Protein AF-A0AAW1GXG9-F1 (afdb_monomer)

Sequence (86 aa):
MPSSLTQLFISNDDTSKNFRQYVMLYNSTFAFRSLGVKKDNELAHRKRGIYTFRVQGQMYHFINDILPTQERPNIQQIYFYDTELE

Structure (mmCIF, N/CA/C/O backbone):
data_AF-A0AAW1GXG9-F1
#
_entry.id   AF-A0AAW1GXG9-F1
#
loop_
_atom_site.group_PDB
_atom_site.id
_atom_site.type_symbol
_atom_site.label_atom_id
_atom_site.label_alt_id
_atom_site.label_comp_id
_atom_site.label_asym_id
_atom_site.label_entity_id
_atom_site.label_seq_id
_atom_site.pdbx_PDB_ins_code
_atom_site.Cartn_x
_atom_site.Cartn_y
_atom_site.Cartn_z
_atom_site.occupancy
_atom_site.B_iso_or_equiv
_atom_site.auth_seq_id
_atom_site.auth_comp_id
_atom_site.auth_asym_id
_atom_site.auth_atom_id
_atom_site.pdbx_PDB_model_num
ATOM 1 N N . MET A 1 1 ? -3.540 0.572 -19.466 1.00 65.75 1 MET A N 1
ATOM 2 C CA . MET A 1 1 ? -2.665 0.975 -18.341 1.00 65.75 1 MET A CA 1
ATOM 3 C C . MET A 1 1 ? -1.906 2.230 -18.741 1.00 65.75 1 MET A C 1
ATOM 5 O O . MET A 1 1 ? -1.516 2.296 -19.901 1.00 65.75 1 MET A O 1
ATOM 9 N N . PRO A 1 2 ? -1.719 3.211 -17.841 1.00 91.81 2 PRO A N 1
ATOM 10 C CA . PRO A 1 2 ? -0.919 4.403 -18.125 1.00 91.81 2 PRO A CA 1
ATOM 11 C C . PRO A 1 2 ? 0.528 4.045 -18.495 1.00 91.81 2 PRO A C 1
ATOM 13 O O . PRO A 1 2 ? 1.128 3.177 -17.860 1.00 91.81 2 PRO A O 1
ATOM 16 N N . SER A 1 3 ? 1.104 4.732 -19.484 1.00 89.56 3 SER A N 1
ATOM 17 C CA . SER A 1 3 ? 2.439 4.431 -20.030 1.00 89.56 3 SER A CA 1
ATOM 18 C C . SER A 1 3 ? 3.556 4.511 -18.985 1.00 89.56 3 SER A C 1
ATOM 20 O O . SER A 1 3 ? 4.486 3.706 -19.006 1.00 89.56 3 SER A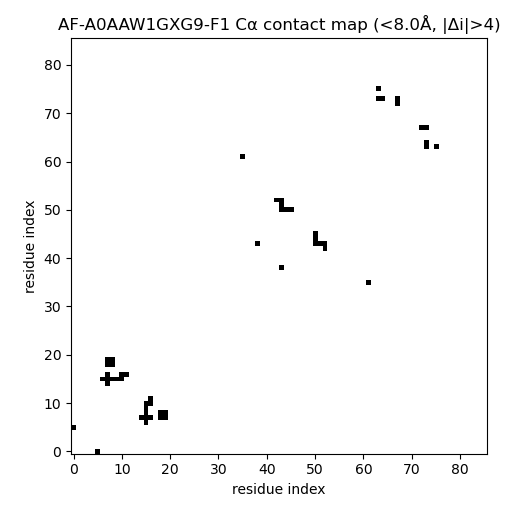 O 1
ATOM 22 N N . SER A 1 4 ? 3.436 5.438 -18.034 1.00 90.75 4 SER A N 1
ATOM 23 C CA . SER A 1 4 ? 4.357 5.590 -16.902 1.00 90.75 4 SER A CA 1
ATOM 24 C C . SER A 1 4 ? 4.377 4.356 -15.997 1.00 90.75 4 SER A C 1
ATOM 26 O O . SER A 1 4 ? 5.442 3.894 -15.597 1.00 90.75 4 SER A O 1
ATOM 28 N N . LEU A 1 5 ? 3.212 3.765 -15.722 1.00 89.62 5 LEU A N 1
ATOM 29 C CA . LEU A 1 5 ? 3.109 2.547 -14.921 1.00 89.62 5 LEU A CA 1
ATOM 30 C C . LEU A 1 5 ? 3.722 1.355 -15.663 1.00 89.62 5 LEU A C 1
ATOM 32 O O . LEU A 1 5 ? 4.450 0.561 -15.074 1.00 89.62 5 LEU A O 1
ATOM 36 N N . THR A 1 6 ? 3.476 1.252 -16.969 1.00 92.69 6 THR A N 1
ATOM 37 C CA . THR A 1 6 ? 4.078 0.214 -17.815 1.00 92.69 6 THR A CA 1
ATOM 38 C C . THR A 1 6 ? 5.605 0.302 -17.818 1.00 92.69 6 THR A C 1
ATOM 40 O O . THR A 1 6 ? 6.268 -0.728 -17.701 1.00 92.69 6 THR A O 1
ATOM 43 N N . GLN A 1 7 ? 6.174 1.510 -17.875 1.00 94.94 7 GLN A N 1
ATOM 44 C CA . GLN A 1 7 ? 7.622 1.706 -17.767 1.00 94.94 7 GLN A CA 1
ATOM 45 C C . GLN A 1 7 ? 8.171 1.184 -16.436 1.00 94.94 7 GLN A C 1
ATOM 47 O O . GLN A 1 7 ? 9.137 0.429 -16.446 1.00 94.94 7 GLN A O 1
ATOM 52 N N . LEU A 1 8 ? 7.514 1.468 -15.310 1.00 93.81 8 LEU A N 1
ATOM 53 C CA . LEU A 1 8 ? 7.946 0.967 -13.999 1.00 93.81 8 LEU A CA 1
ATOM 54 C C . LEU A 1 8 ? 7.974 -0.575 -13.913 1.00 93.81 8 LEU A C 1
ATOM 56 O O . LEU A 1 8 ? 8.802 -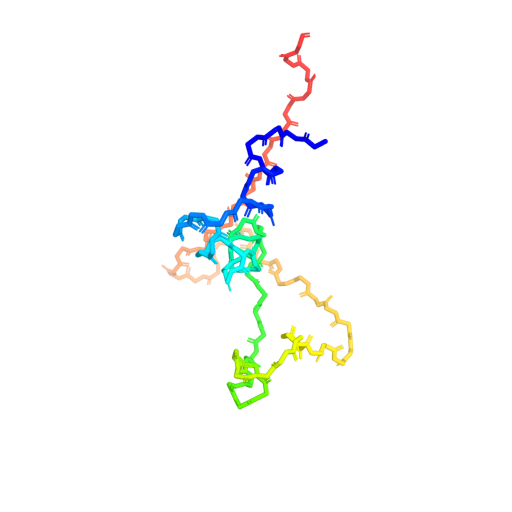1.159 -13.206 1.00 93.81 8 LEU A O 1
ATOM 60 N N . PHE A 1 9 ? 7.101 -1.263 -14.654 1.00 92.56 9 PHE A N 1
ATOM 61 C CA . PHE A 1 9 ? 7.072 -2.729 -14.693 1.00 92.56 9 PHE A CA 1
ATOM 62 C C . PHE A 1 9 ? 8.087 -3.356 -15.655 1.00 92.56 9 PHE A C 1
ATOM 64 O O . PHE A 1 9 ? 8.502 -4.487 -15.411 1.00 92.56 9 PHE A O 1
ATOM 71 N N . ILE A 1 10 ? 8.490 -2.663 -16.723 1.00 94.50 10 ILE A N 1
ATOM 72 C CA . ILE A 1 10 ? 9.262 -3.268 -17.824 1.00 94.50 10 ILE A CA 1
ATOM 73 C C . ILE A 1 10 ? 10.700 -2.740 -17.890 1.00 94.50 10 ILE A C 1
ATOM 75 O O . ILE A 1 10 ? 11.616 -3.493 -18.219 1.00 94.50 10 ILE A O 1
ATOM 79 N N . SER A 1 11 ? 10.929 -1.471 -17.556 1.00 95.62 11 SER A N 1
ATOM 80 C CA . SER A 1 11 ? 12.242 -0.834 -17.669 1.00 95.62 11 SER A CA 1
ATOM 81 C C . SER A 1 11 ? 13.260 -1.399 -16.668 1.00 95.62 11 SER A C 1
ATOM 83 O O . SER A 1 11 ? 12.913 -2.038 -15.666 1.00 95.62 11 SER A O 1
ATOM 85 N N . ASN A 1 12 ? 14.546 -1.185 -16.954 1.00 94.56 12 ASN A N 1
ATOM 86 C CA . ASN A 1 12 ? 15.669 -1.785 -16.220 1.00 94.56 12 ASN A CA 1
ATOM 87 C C . ASN A 1 12 ? 16.541 -0.774 -15.457 1.00 94.56 12 ASN A C 1
ATOM 89 O O . ASN A 1 12 ? 17.621 -1.118 -14.973 1.00 94.56 12 ASN A O 1
ATOM 93 N N . ASP A 1 13 ? 16.062 0.457 -15.343 1.00 95.94 13 ASP A N 1
ATOM 94 C CA . ASP A 1 13 ? 16.620 1.499 -14.492 1.00 95.94 13 ASP A CA 1
ATOM 95 C C . ASP A 1 13 ? 16.389 1.198 -13.001 1.00 95.94 13 ASP A C 1
ATOM 97 O O . ASP A 1 13 ? 15.575 0.347 -12.619 1.00 95.94 13 ASP A O 1
ATOM 101 N N . ASP A 1 14 ? 17.131 1.896 -12.143 1.00 96.75 14 ASP A N 1
ATOM 102 C CA . ASP A 1 14 ? 17.093 1.667 -10.698 1.00 96.75 14 ASP A CA 1
ATOM 103 C C . ASP A 1 14 ? 15.730 1.999 -10.085 1.00 96.75 14 ASP A C 1
ATOM 105 O O . ASP A 1 14 ? 15.292 1.308 -9.161 1.00 96.75 14 ASP A O 1
ATOM 109 N N . THR A 1 15 ? 15.010 2.982 -10.633 1.00 94.50 15 THR A N 1
ATOM 110 C CA . THR A 1 15 ? 13.655 3.323 -10.188 1.00 94.50 15 THR A CA 1
ATOM 111 C C . THR A 1 15 ? 12.688 2.183 -10.480 1.00 94.50 15 THR A C 1
ATOM 113 O O . THR A 1 15 ? 11.957 1.764 -9.586 1.00 94.50 15 THR A O 1
ATOM 116 N N . SER A 1 16 ? 12.721 1.610 -11.681 1.00 94.19 16 SER A N 1
ATOM 117 C CA . SER A 1 16 ? 11.860 0.478 -12.046 1.00 94.19 16 SER A CA 1
ATOM 118 C C . SER A 1 16 ? 12.188 -0.800 -11.263 1.00 94.19 16 SER A C 1
ATOM 120 O O . SER A 1 16 ? 11.285 -1.535 -10.854 1.00 94.19 16 SER A O 1
ATOM 122 N N . LYS A 1 17 ? 13.471 -1.059 -10.971 1.00 94.19 17 LYS A N 1
ATOM 123 C CA . LYS A 1 17 ? 13.882 -2.166 -10.084 1.00 94.19 17 LYS A CA 1
ATOM 124 C C . LYS A 1 17 ? 13.359 -1.969 -8.663 1.00 94.19 17 LYS A C 1
ATOM 126 O O . LYS A 1 17 ? 12.785 -2.896 -8.093 1.00 94.19 17 LYS A O 1
ATOM 131 N N . ASN A 1 18 ? 13.519 -0.764 -8.117 1.00 93.19 18 ASN A N 1
ATOM 132 C CA . ASN A 1 18 ? 13.007 -0.407 -6.799 1.00 93.19 18 ASN A CA 1
ATOM 133 C C . ASN A 1 18 ? 11.476 -0.528 -6.753 1.00 93.19 18 ASN A C 1
ATOM 135 O O . ASN A 1 18 ? 10.930 -1.174 -5.859 1.00 93.19 18 ASN A O 1
ATOM 139 N N . PHE A 1 19 ? 10.785 -0.016 -7.774 1.00 91.50 19 PHE A N 1
ATOM 140 C CA . PHE A 1 19 ? 9.341 -0.143 -7.899 1.00 91.50 19 PHE A CA 1
ATOM 141 C C . PHE A 1 19 ? 8.908 -1.607 -7.880 1.00 91.50 19 PHE A C 1
ATOM 143 O O . PHE A 1 19 ? 8.097 -1.971 -7.041 1.00 91.50 19 PHE A O 1
ATOM 150 N N . ARG A 1 20 ? 9.477 -2.487 -8.713 1.00 90.44 20 ARG A N 1
ATOM 151 C CA . ARG A 1 20 ? 9.116 -3.918 -8.698 1.00 90.44 20 ARG A CA 1
ATOM 152 C C . ARG A 1 20 ? 9.425 -4.600 -7.367 1.00 90.44 20 ARG A C 1
ATOM 154 O O . ARG A 1 20 ? 8.657 -5.454 -6.930 1.00 90.44 20 ARG A O 1
ATOM 161 N N . GLN A 1 21 ? 10.508 -4.206 -6.700 1.00 88.25 21 GLN A N 1
ATOM 162 C CA . GLN A 1 21 ? 10.864 -4.717 -5.377 1.00 88.25 21 GLN A CA 1
ATOM 163 C C . GLN A 1 21 ? 9.841 -4.317 -4.299 1.00 88.25 21 GLN A C 1
ATOM 165 O O . GLN A 1 21 ? 9.584 -5.091 -3.373 1.00 88.25 21 GLN A O 1
ATOM 170 N N . TYR A 1 22 ? 9.238 -3.131 -4.419 1.00 85.88 22 TYR A N 1
ATOM 171 C CA . TYR A 1 22 ? 8.360 -2.547 -3.402 1.00 85.88 22 TYR A CA 1
ATOM 172 C C . TYR A 1 22 ? 6.920 -2.287 -3.869 1.00 85.88 22 TYR A C 1
ATOM 174 O O . TYR A 1 22 ? 6.146 -1.715 -3.110 1.00 85.88 22 TYR A O 1
ATOM 182 N N . VAL A 1 23 ? 6.498 -2.752 -5.048 1.00 86.56 23 VAL A N 1
ATOM 183 C CA . VAL A 1 23 ? 5.166 -2.475 -5.628 1.00 86.56 23 VAL A CA 1
ATOM 184 C C . VAL A 1 23 ? 4.031 -2.879 -4.690 1.00 86.56 23 VAL A C 1
ATOM 186 O O . VAL A 1 23 ? 3.053 -2.156 -4.529 1.00 86.56 23 VAL A O 1
ATOM 189 N N . MET A 1 24 ? 4.202 -3.993 -3.975 1.00 75.19 24 MET A N 1
ATOM 190 C CA . MET A 1 24 ? 3.257 -4.429 -2.947 1.00 75.19 24 MET A CA 1
ATOM 191 C C . MET A 1 24 ? 3.198 -3.467 -1.755 1.00 75.19 24 MET A C 1
ATOM 193 O O . MET A 1 24 ? 2.119 -3.260 -1.210 1.00 75.19 24 MET A O 1
ATOM 197 N N . LEU A 1 25 ? 4.331 -2.875 -1.353 1.00 78.69 25 LEU A N 1
ATOM 198 C CA . LEU A 1 25 ? 4.365 -1.856 -0.301 1.00 78.69 25 LEU A CA 1
ATOM 199 C C . LEU A 1 25 ? 3.585 -0.626 -0.736 1.00 78.69 25 LEU A C 1
ATOM 201 O O . LEU A 1 25 ? 2.670 -0.232 -0.026 1.00 78.69 25 LEU A O 1
ATOM 205 N N . TYR A 1 26 ? 3.909 -0.079 -1.910 1.00 82.06 26 TYR A N 1
ATOM 206 C CA . TYR A 1 26 ? 3.223 1.086 -2.458 1.00 82.06 26 TYR A CA 1
ATOM 207 C C . TYR A 1 26 ? 1.711 0.846 -2.515 1.00 82.06 26 TYR A C 1
ATOM 209 O O . TYR A 1 26 ? 0.955 1.604 -1.917 1.00 82.06 26 TYR A O 1
ATOM 217 N N . ASN A 1 27 ? 1.272 -0.275 -3.096 1.00 77.75 27 ASN A N 1
ATOM 218 C CA . ASN A 1 27 ? -0.149 -0.628 -3.161 1.00 77.75 27 ASN A CA 1
ATOM 219 C C . ASN A 1 27 ? -0.790 -0.785 -1.772 1.00 77.75 27 ASN A C 1
ATOM 221 O O . ASN A 1 27 ? -1.941 -0.404 -1.584 1.00 77.75 27 ASN A O 1
ATOM 225 N N . SER A 1 28 ? -0.058 -1.320 -0.789 1.00 69.00 28 SER A N 1
ATOM 226 C CA . SER A 1 28 ? -0.556 -1.453 0.585 1.00 69.00 28 SER A CA 1
ATOM 227 C C . SER A 1 28 ? -0.639 -0.122 1.338 1.00 69.00 28 SER A C 1
ATOM 229 O O . SER A 1 28 ? -1.528 0.038 2.164 1.00 69.00 28 SER A O 1
ATOM 231 N N . THR A 1 29 ? 0.236 0.845 1.042 1.00 69.19 29 THR A N 1
ATOM 232 C CA . THR A 1 29 ? 0.200 2.188 1.643 1.00 69.19 29 THR A CA 1
ATOM 233 C C . THR A 1 29 ? -1.017 2.983 1.170 1.00 69.19 29 THR A C 1
ATOM 235 O O . THR A 1 29 ? -1.557 3.774 1.936 1.00 69.19 29 THR A O 1
ATOM 238 N N . PHE A 1 30 ? -1.479 2.739 -0.060 1.00 63.91 30 PHE A N 1
ATOM 239 C CA . PHE A 1 30 ? -2.698 3.341 -0.611 1.00 63.91 30 PHE A CA 1
ATOM 240 C C . PHE A 1 30 ? -3.976 2.546 -0.312 1.00 63.91 30 PHE A C 1
ATOM 242 O O . PHE A 1 30 ? -5.074 3.013 -0.606 1.00 63.91 30 PHE A O 1
ATOM 249 N N . ALA A 1 31 ? -3.873 1.357 0.287 1.00 61.41 31 ALA A N 1
ATOM 250 C CA . ALA A 1 31 ? -5.046 0.679 0.811 1.00 61.41 31 ALA A CA 1
ATOM 251 C C . ALA A 1 31 ? -5.502 1.438 2.066 1.00 61.41 31 ALA A C 1
ATOM 253 O O . ALA A 1 31 ? -4.836 1.384 3.097 1.00 61.41 31 ALA A O 1
ATOM 254 N N . PHE A 1 32 ? -6.640 2.135 1.982 1.00 55.25 32 PHE A N 1
ATOM 255 C CA . PHE A 1 32 ? -7.281 2.941 3.042 1.00 55.25 32 PHE A CA 1
ATOM 256 C C . PHE A 1 32 ? -7.727 2.146 4.285 1.00 55.25 32 PHE A C 1
ATOM 258 O O . PHE A 1 32 ? -8.712 2.466 4.945 1.00 55.25 32 PHE A O 1
ATOM 265 N N . ARG A 1 33 ? -7.066 1.036 4.589 1.00 53.84 33 ARG A N 1
ATOM 266 C CA . ARG A 1 33 ? -7.525 0.057 5.555 1.00 53.84 33 ARG A CA 1
ATOM 267 C C . ARG A 1 33 ? -6.318 -0.443 6.329 1.00 53.84 33 ARG A C 1
ATOM 269 O O . ARG A 1 33 ? -5.636 -1.375 5.908 1.00 53.84 33 ARG A O 1
ATOM 276 N N . SER A 1 34 ? -6.057 0.181 7.477 1.00 56.16 34 SER A N 1
ATOM 277 C CA . SER A 1 34 ? -5.209 -0.434 8.490 1.00 56.16 34 SER A CA 1
ATOM 278 C C . SER A 1 34 ? -5.882 -1.743 8.908 1.00 56.16 34 SER A C 1
ATOM 280 O O . SER A 1 34 ? -6.951 -1.772 9.515 1.00 56.16 34 SER A O 1
ATOM 282 N N . LEU A 1 35 ? -5.299 -2.869 8.503 1.00 60.25 35 LEU A N 1
ATOM 283 C CA . LEU A 1 35 ? -5.759 -4.167 8.966 1.00 60.25 35 LEU A CA 1
ATOM 284 C C . LEU A 1 35 ? -5.213 -4.351 10.384 1.00 60.25 35 LEU A C 1
ATOM 286 O O . LEU A 1 35 ? -4.017 -4.581 10.558 1.00 60.25 35 LEU A O 1
ATOM 290 N N . GLY A 1 36 ? -6.082 -4.222 11.389 1.00 57.94 36 GLY A N 1
ATOM 291 C CA . GLY A 1 36 ? -5.763 -4.421 12.807 1.00 57.94 36 GLY A CA 1
ATOM 292 C C . GLY A 1 36 ? -5.491 -5.886 13.158 1.00 57.94 36 GLY A 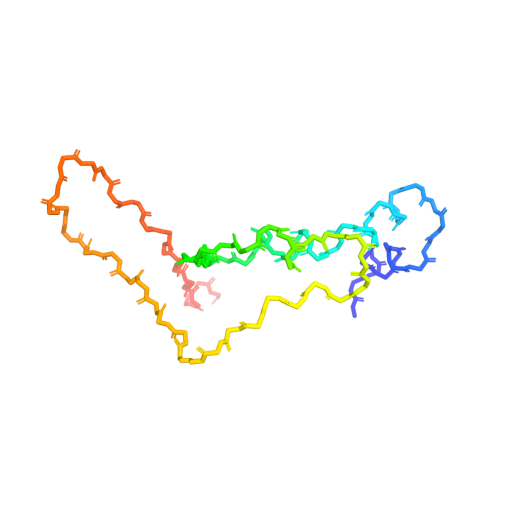C 1
ATOM 293 O O . GLY A 1 36 ? -6.156 -6.452 14.017 1.00 57.94 36 GLY A O 1
ATOM 294 N N . VAL A 1 37 ? -4.550 -6.529 12.464 1.00 64.31 37 VAL A N 1
ATOM 295 C CA . VAL A 1 37 ? -4.168 -7.924 12.690 1.00 64.31 37 VAL A CA 1
ATOM 296 C C . VAL A 1 37 ? -2.850 -7.995 13.454 1.00 64.31 37 VAL A C 1
ATOM 298 O O . VAL A 1 37 ? -1.908 -7.247 13.180 1.00 64.31 37 VAL A O 1
ATOM 301 N N . LYS A 1 38 ? -2.752 -8.935 14.400 1.00 63.06 38 LYS A N 1
ATOM 302 C CA . LYS A 1 38 ? -1.476 -9.274 15.032 1.00 63.06 38 LYS A CA 1
ATOM 303 C C . LYS A 1 38 ? -0.603 -9.968 13.989 1.00 63.06 38 LYS A C 1
ATOM 305 O O . LYS A 1 38 ? -0.799 -11.141 13.682 1.00 63.06 38 LYS A O 1
ATOM 310 N N . LYS A 1 39 ? 0.328 -9.215 13.407 1.00 65.56 39 LYS A N 1
ATOM 311 C CA . LYS A 1 39 ? 1.266 -9.732 12.414 1.00 65.56 39 LYS A CA 1
ATOM 312 C C . LYS A 1 39 ? 2.220 -10.724 13.079 1.00 65.56 39 LYS A C 1
ATOM 314 O O . LYS A 1 39 ? 2.973 -10.352 13.976 1.00 65.56 39 LYS A O 1
ATOM 319 N N . ASP A 1 40 ? 2.211 -11.963 12.604 1.00 69.88 40 ASP A N 1
ATOM 320 C CA . ASP A 1 40 ? 3.296 -12.902 12.868 1.00 69.88 40 ASP A CA 1
ATOM 321 C C . ASP A 1 40 ? 4.495 -12.491 12.010 1.00 69.88 40 ASP A C 1
ATOM 323 O O . ASP A 1 40 ? 4.454 -12.574 10.781 1.00 69.88 40 ASP A O 1
ATOM 327 N N . ASN A 1 41 ? 5.540 -11.974 12.650 1.00 70.12 41 ASN A N 1
ATOM 328 C CA . ASN A 1 41 ? 6.700 -11.466 11.934 1.00 70.12 41 ASN A CA 1
ATOM 329 C C . ASN A 1 41 ? 7.529 -12.581 11.294 1.00 70.12 41 ASN A C 1
ATOM 331 O O . ASN A 1 41 ? 8.113 -12.309 10.251 1.00 70.12 41 ASN A O 1
ATOM 335 N N . GLU A 1 42 ? 7.534 -13.804 11.838 1.00 71.38 42 GLU A N 1
ATOM 336 C CA . GLU A 1 42 ? 8.272 -14.928 11.252 1.00 71.38 42 GLU A CA 1
ATOM 337 C C . GLU A 1 42 ? 7.642 -15.381 9.934 1.00 71.38 42 GLU A C 1
ATOM 339 O O . GLU A 1 42 ? 8.344 -15.582 8.940 1.00 71.38 42 GLU A O 1
ATOM 344 N N . LEU A 1 43 ? 6.309 -15.467 9.907 1.00 64.62 43 LEU A N 1
ATOM 345 C CA . LEU A 1 43 ? 5.546 -15.875 8.726 1.00 64.62 43 LEU A CA 1
ATOM 346 C C . LEU A 1 43 ? 5.383 -14.741 7.708 1.00 64.62 43 LEU A C 1
ATOM 348 O O . LEU A 1 43 ? 5.406 -14.969 6.500 1.00 64.62 43 LEU A O 1
ATOM 352 N N . ALA A 1 44 ? 5.264 -13.499 8.175 1.00 65.00 44 ALA A N 1
ATOM 353 C CA . ALA A 1 44 ? 5.109 -12.318 7.334 1.00 65.00 44 ALA A CA 1
ATOM 354 C C . ALA A 1 44 ? 6.453 -11.600 7.090 1.00 65.00 44 ALA A C 1
ATOM 356 O O . ALA A 1 44 ? 6.554 -10.363 7.141 1.00 65.00 44 ALA A O 1
ATOM 357 N N . HIS A 1 45 ? 7.502 -12.376 6.803 1.00 63.94 45 HIS A N 1
ATOM 358 C CA . HIS A 1 45 ? 8.810 -11.873 6.387 1.00 63.94 45 HIS A CA 1
ATOM 359 C C . HIS A 1 45 ? 8.949 -11.835 4.858 1.00 63.94 45 HIS A C 1
ATOM 361 O O . HIS A 1 45 ? 8.629 -12.783 4.151 1.00 63.94 45 HIS A O 1
ATOM 367 N N . ARG A 1 46 ? 9.545 -10.755 4.333 1.00 63.97 46 ARG A N 1
ATOM 368 C CA . ARG A 1 46 ? 9.846 -10.543 2.898 1.00 63.97 46 ARG A CA 1
ATOM 369 C C . ARG A 1 46 ? 10.952 -11.453 2.326 1.00 63.97 46 ARG A C 1
ATOM 371 O O . ARG A 1 46 ? 11.526 -11.139 1.290 1.00 63.97 46 ARG A O 1
ATOM 378 N N . LYS A 1 47 ? 11.320 -12.533 3.018 1.00 60.41 47 LYS A N 1
ATOM 379 C CA . LYS A 1 47 ? 12.540 -13.305 2.725 1.00 60.41 47 LYS A CA 1
ATOM 380 C C . LYS A 1 47 ? 12.338 -14.411 1.683 1.00 60.41 47 LYS A C 1
ATOM 382 O O . LYS A 1 47 ? 13.320 -14.860 1.103 1.00 60.41 47 LYS A O 1
ATOM 387 N N . ARG A 1 48 ? 11.103 -14.865 1.445 1.00 56.22 48 ARG A N 1
ATOM 388 C CA . ARG A 1 48 ? 10.758 -15.905 0.459 1.00 56.22 48 ARG A CA 1
ATOM 389 C C . ARG A 1 48 ? 9.429 -15.528 -0.199 1.00 56.22 48 ARG A C 1
ATOM 391 O O . ARG A 1 48 ? 8.580 -14.958 0.473 1.00 56.22 48 ARG A O 1
ATOM 398 N N . GLY A 1 49 ? 9.308 -15.741 -1.509 1.00 60.34 49 GLY A N 1
ATOM 399 C CA . GLY A 1 49 ? 8.202 -15.255 -2.343 1.00 60.34 49 GLY A CA 1
ATOM 400 C C . GLY A 1 49 ? 6.786 -15.492 -1.792 1.00 60.34 49 GLY A C 1
ATOM 401 O O . GLY A 1 49 ? 6.558 -16.376 -0.977 1.00 60.34 49 GLY A O 1
ATOM 402 N N . ILE A 1 50 ? 5.857 -14.675 -2.304 1.00 54.09 50 ILE A N 1
ATOM 403 C CA . ILE A 1 50 ? 4.442 -14.517 -1.921 1.00 54.09 50 ILE A CA 1
ATOM 404 C C . ILE A 1 50 ? 4.255 -14.226 -0.422 1.00 54.09 50 ILE A C 1
ATOM 406 O O . ILE A 1 50 ? 4.132 -15.118 0.415 1.00 54.09 50 ILE A O 1
ATOM 410 N N . TYR A 1 51 ? 4.169 -12.930 -0.100 1.00 59.19 51 TYR A N 1
ATOM 411 C CA . TYR A 1 51 ? 3.751 -12.425 1.209 1.00 59.19 51 TYR A CA 1
ATOM 412 C C . TYR A 1 51 ? 2.295 -12.829 1.466 1.00 59.19 51 TYR A C 1
ATOM 414 O O . TYR A 1 51 ? 1.361 -12.110 1.119 1.00 59.19 51 TYR A O 1
ATOM 422 N N . THR A 1 52 ? 2.102 -14.015 2.033 1.00 57.38 52 THR A N 1
ATOM 423 C CA . THR A 1 52 ? 0.773 -14.554 2.306 1.00 57.38 52 THR A CA 1
ATOM 424 C C . THR A 1 52 ? 0.498 -14.370 3.789 1.00 57.38 52 THR A C 1
ATOM 426 O O . THR A 1 52 ? 0.819 -15.235 4.597 1.00 57.38 52 THR A O 1
ATOM 429 N N . PHE A 1 53 ? -0.088 -13.237 4.180 1.00 60.16 53 PHE A N 1
ATOM 430 C CA . PHE A 1 53 ? -0.806 -13.229 5.452 1.00 60.16 53 PHE A CA 1
ATOM 431 C C . PHE A 1 53 ? -2.131 -13.951 5.192 1.00 60.16 53 PHE A C 1
ATOM 433 O O . PHE A 1 53 ? -2.989 -13.476 4.451 1.00 60.16 53 PHE A O 1
ATOM 440 N N . ARG A 1 54 ? -2.263 -15.173 5.709 1.00 60.91 54 ARG A N 1
ATOM 441 C CA . ARG A 1 54 ? -3.494 -15.951 5.573 1.00 60.91 54 ARG A CA 1
ATOM 442 C C . ARG A 1 54 ? -4.398 -15.604 6.745 1.00 60.91 54 ARG A C 1
ATOM 444 O O . ARG A 1 54 ? -4.086 -15.938 7.883 1.00 60.91 54 ARG A O 1
ATOM 451 N N . VAL A 1 55 ? -5.519 -14.947 6.469 1.00 63.06 55 VAL A N 1
ATOM 452 C CA . VAL A 1 55 ? -6.584 -14.791 7.464 1.00 63.06 55 VAL A CA 1
ATOM 453 C C . VAL A 1 55 ? -7.388 -16.089 7.476 1.00 63.06 55 VAL A C 1
ATOM 455 O O . VAL A 1 55 ? -7.984 -16.462 6.468 1.00 63.06 55 VAL A O 1
ATOM 458 N N . GLN A 1 56 ? -7.362 -16.813 8.593 1.00 58.41 56 GLN A N 1
ATOM 459 C CA . GLN A 1 56 ? -8.221 -17.974 8.812 1.00 58.41 56 GLN A CA 1
ATOM 460 C C . GLN A 1 56 ? -9.429 -17.522 9.637 1.00 58.41 56 GLN A C 1
ATOM 462 O O . GLN A 1 56 ? -9.308 -17.282 10.833 1.00 58.41 56 GLN A O 1
ATOM 467 N N . GLY A 1 57 ? -10.576 -17.350 8.979 1.00 65.00 57 GLY A N 1
ATOM 468 C CA . GLY A 1 57 ? -11.796 -16.803 9.581 1.00 65.00 57 GLY A CA 1
AT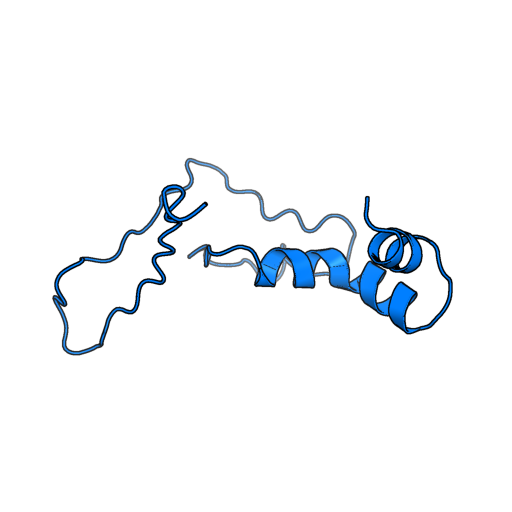OM 469 C C . GLY A 1 57 ? -12.340 -15.602 8.806 1.00 65.00 57 GLY A C 1
ATOM 470 O O . GLY A 1 57 ? -11.863 -15.285 7.716 1.00 65.00 57 GLY A O 1
ATOM 471 N N . GLN A 1 58 ? -13.358 -14.942 9.355 1.00 57.75 58 GLN A N 1
ATOM 472 C CA . GLN A 1 58 ? -13.929 -13.728 8.768 1.00 57.75 58 GLN A CA 1
ATOM 473 C C . GLN A 1 58 ? -13.081 -12.501 9.130 1.00 57.75 58 GLN A C 1
ATOM 475 O O . GLN A 1 58 ? -12.664 -12.337 10.276 1.00 57.75 58 GLN A O 1
ATOM 480 N N . MET A 1 59 ? -12.825 -11.630 8.148 1.00 64.06 59 MET A N 1
ATOM 481 C CA . MET A 1 59 ? -12.290 -10.294 8.415 1.00 64.06 59 MET A CA 1
ATOM 482 C C . MET A 1 59 ? -13.415 -9.410 8.949 1.00 64.06 59 MET A C 1
ATOM 484 O O . MET A 1 59 ? -14.417 -9.212 8.265 1.00 64.06 59 MET A O 1
ATOM 488 N N . TYR A 1 60 ? -13.218 -8.846 10.136 1.00 63.59 60 TYR A N 1
ATOM 489 C CA . TYR A 1 60 ? -14.117 -7.850 10.706 1.00 63.59 60 TYR A CA 1
ATOM 490 C C . TYR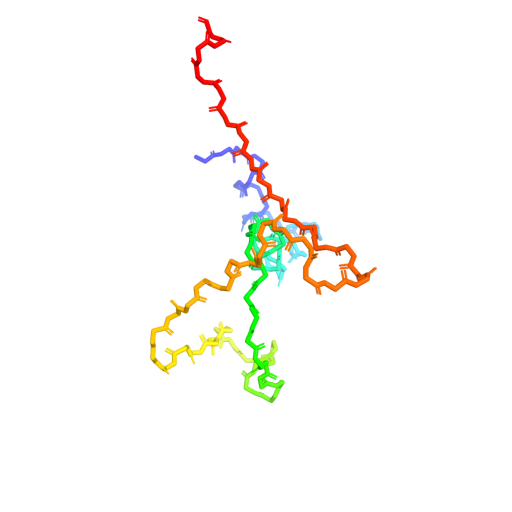 A 1 60 ? -13.546 -6.450 10.481 1.00 63.59 60 TYR A C 1
ATOM 492 O O . TYR A 1 60 ? -12.348 -6.217 10.659 1.00 63.59 60 TYR A O 1
ATOM 500 N N . HIS A 1 61 ? -14.407 -5.508 10.102 1.00 62.28 61 HIS A N 1
ATOM 501 C CA . HIS A 1 61 ? -14.080 -4.090 10.164 1.00 62.28 61 HIS A CA 1
ATOM 502 C C . HIS A 1 61 ? -14.316 -3.606 11.588 1.00 62.28 61 HIS A C 1
ATOM 504 O O . HIS A 1 61 ? -15.456 -3.560 12.040 1.00 62.28 61 HIS A O 1
ATOM 510 N N . PHE A 1 62 ? -13.242 -3.238 12.286 1.00 60.50 62 PHE A N 1
ATOM 511 C CA . PHE A 1 62 ? -13.371 -2.429 13.491 1.00 60.50 62 PHE A CA 1
ATOM 512 C C . PHE A 1 62 ? -13.675 -0.999 13.054 1.00 60.50 62 PHE A C 1
ATOM 514 O O . PHE A 1 62 ? -12.776 -0.235 12.708 1.00 60.50 62 PHE A O 1
ATOM 521 N N . ILE A 1 63 ? -14.964 -0.680 12.996 1.00 65.44 63 ILE A N 1
ATOM 522 C CA . ILE A 1 63 ? -15.424 0.702 12.939 1.00 65.44 63 ILE A CA 1
ATOM 523 C C . ILE A 1 63 ? -15.336 1.203 14.369 1.00 65.44 63 ILE A C 1
ATOM 525 O O . ILE A 1 63 ? -15.957 0.648 15.274 1.00 65.44 63 ILE A O 1
ATOM 529 N N . ASN A 1 64 ? -14.494 2.203 14.573 1.00 62.06 64 ASN A N 1
ATOM 530 C CA . ASN A 1 64 ? -14.396 2.844 15.866 1.00 62.06 64 ASN A CA 1
ATOM 531 C C . ASN A 1 64 ? -15.683 3.619 16.167 1.00 62.06 64 ASN A C 1
ATOM 533 O O . ASN A 1 64 ? -16.335 4.110 15.240 1.00 62.06 64 ASN A O 1
ATOM 537 N N . ASP A 1 65 ? -16.019 3.759 17.452 1.00 64.62 65 ASP A N 1
ATOM 538 C CA . ASP A 1 65 ? -17.163 4.569 17.869 1.00 64.62 65 ASP A CA 1
ATOM 539 C C . ASP A 1 65 ? -17.066 5.975 17.262 1.00 64.62 65 ASP A C 1
ATOM 541 O O . ASP A 1 65 ? -16.024 6.635 17.307 1.00 64.62 65 ASP A O 1
ATOM 545 N N . ILE A 1 66 ? -18.172 6.416 16.659 1.00 64.81 66 ILE A N 1
ATOM 546 C CA . ILE A 1 66 ? -18.306 7.749 16.049 1.00 64.81 66 ILE A CA 1
ATOM 547 C C . ILE A 1 66 ? -18.228 8.834 17.133 1.00 64.81 66 ILE A C 1
ATOM 549 O O . ILE A 1 66 ? -17.799 9.958 16.877 1.00 64.81 66 ILE A O 1
ATOM 553 N N . LEU A 1 67 ? -18.626 8.485 18.356 1.00 64.56 67 LEU A N 1
ATOM 554 C CA . LEU A 1 67 ? -18.557 9.340 19.527 1.00 64.56 67 LEU A CA 1
ATOM 555 C C . LEU A 1 67 ? -17.324 8.947 20.350 1.00 64.56 67 LEU A C 1
ATOM 557 O O . LEU A 1 67 ? -17.159 7.767 20.653 1.00 64.56 67 LEU A O 1
ATOM 561 N N . PRO A 1 68 ? -16.448 9.892 20.726 1.00 61.94 68 PRO A N 1
ATOM 562 C CA . PRO A 1 68 ? -15.271 9.568 21.516 1.00 61.94 68 PRO A CA 1
ATOM 563 C C . PRO A 1 68 ? -15.687 9.082 22.910 1.00 61.94 68 PRO A C 1
ATOM 565 O O . PRO A 1 68 ? -16.114 9.859 23.758 1.00 61.94 68 PRO A O 1
ATOM 568 N N . THR A 1 69 ? -15.539 7.783 23.154 1.00 63.22 69 THR A N 1
ATOM 569 C CA . THR A 1 69 ? -15.775 7.139 24.459 1.00 63.22 69 THR A CA 1
ATOM 570 C C . THR A 1 69 ? -14.582 7.302 25.412 1.00 63.22 69 THR A C 1
ATOM 572 O O . THR A 1 69 ? -14.668 6.935 26.581 1.00 63.22 69 THR A O 1
ATOM 575 N N . GLN A 1 70 ? -13.449 7.831 24.927 1.00 60.03 70 GLN A N 1
ATOM 576 C CA . GLN A 1 70 ? -12.205 8.017 25.681 1.00 60.03 70 GLN A CA 1
ATOM 577 C C . GLN A 1 70 ? -11.547 9.371 25.380 1.00 60.03 70 GLN A C 1
ATOM 579 O O . GLN A 1 70 ? -11.760 9.954 24.322 1.00 60.03 70 GLN A O 1
ATOM 584 N N . GLU A 1 71 ? -10.668 9.822 26.282 1.00 61.22 71 GLU A N 1
ATOM 585 C CA . GLU A 1 71 ? -9.884 11.069 26.175 1.00 61.22 71 GLU A CA 1
ATOM 586 C C . GLU A 1 71 ? -8.951 11.137 24.947 1.00 61.22 71 GLU A C 1
ATOM 588 O O . GLU A 1 71 ? -8.388 12.189 24.649 1.00 61.22 71 GLU A O 1
ATOM 593 N N . ARG A 1 72 ? -8.757 10.025 24.222 1.00 60.66 72 ARG A N 1
ATOM 594 C CA . ARG A 1 72 ? -7.904 9.974 23.029 1.00 60.66 72 ARG A CA 1
ATOM 595 C C . ARG A 1 72 ? -8.746 10.136 21.760 1.00 60.66 72 ARG A C 1
ATOM 597 O O . ARG A 1 72 ? -9.665 9.342 21.556 1.00 60.66 72 ARG A O 1
ATOM 604 N N . PRO A 1 73 ? -8.419 11.102 20.881 1.00 59.28 73 PRO A N 1
ATOM 605 C CA . PRO A 1 73 ? -9.181 11.332 19.663 1.00 59.28 73 PRO A CA 1
ATOM 606 C C . PRO A 1 73 ? -9.109 10.110 18.749 1.00 59.28 73 PRO A C 1
ATOM 608 O O . PRO A 1 73 ? -8.028 9.606 18.434 1.00 59.28 73 PRO A O 1
ATOM 611 N N . ASN A 1 74 ? -10.277 9.649 18.315 1.00 58.84 74 ASN A N 1
ATOM 612 C CA . ASN A 1 74 ? -10.398 8.593 17.330 1.00 58.84 74 ASN A CA 1
ATOM 613 C C . ASN A 1 74 ? -10.564 9.224 15.946 1.00 58.84 74 ASN A C 1
ATOM 615 O O . ASN A 1 74 ? -11.597 9.819 15.653 1.00 58.84 74 ASN A O 1
ATOM 619 N N . ILE A 1 75 ? -9.524 9.158 15.116 1.00 59.72 75 ILE A N 1
ATOM 620 C CA . ILE A 1 75 ? -9.536 9.767 13.783 1.00 59.72 75 ILE A CA 1
ATOM 621 C C . ILE A 1 75 ? -9.878 8.677 12.768 1.00 59.72 75 ILE A C 1
ATOM 623 O O . ILE A 1 75 ? -9.067 7.785 12.516 1.00 59.72 75 ILE A O 1
ATOM 627 N N . GLN A 1 76 ? -11.069 8.758 12.173 1.00 62.59 76 GLN A N 1
ATOM 628 C CA . GLN A 1 76 ? -11.450 7.956 11.009 1.00 62.59 76 GLN A CA 1
ATOM 629 C C . GLN A 1 76 ? -11.315 8.797 9.738 1.00 62.59 76 GLN A C 1
ATOM 631 O O . GLN A 1 76 ? -11.819 9.915 9.664 1.00 62.59 76 GLN A O 1
ATOM 636 N N . GLN A 1 77 ? -10.632 8.257 8.728 1.00 65.06 77 GLN A N 1
ATOM 637 C CA . GLN A 1 77 ? -10.586 8.861 7.398 1.00 65.06 77 GLN A CA 1
ATOM 638 C C . GLN A 1 77 ? -11.818 8.406 6.609 1.00 65.06 77 GLN A C 1
ATOM 640 O O . GLN A 1 77 ? -11.916 7.242 6.228 1.00 65.06 77 GLN A O 1
ATOM 645 N N . ILE A 1 78 ? -12.758 9.325 6.381 1.00 68.94 78 ILE A N 1
ATOM 646 C CA . ILE A 1 78 ? -13.957 9.107 5.564 1.00 68.94 78 ILE A CA 1
ATOM 647 C C . ILE A 1 78 ? -13.772 9.904 4.272 1.00 68.94 78 ILE A C 1
ATOM 649 O O . ILE A 1 78 ? -13.557 11.114 4.318 1.00 68.94 78 ILE A O 1
ATOM 653 N N . TYR A 1 79 ? -13.816 9.227 3.124 1.00 65.62 79 TYR A N 1
ATOM 654 C CA . TYR A 1 79 ? -13.774 9.874 1.814 1.00 65.62 79 TYR A CA 1
ATOM 655 C C . TYR A 1 79 ? -15.203 10.069 1.309 1.00 65.62 79 TYR A C 1
ATOM 657 O O . TYR A 1 79 ? -15.929 9.093 1.126 1.00 65.62 79 TYR A O 1
ATOM 665 N N . PHE A 1 80 ? -15.593 11.321 1.089 1.00 75.94 80 PHE A N 1
ATOM 666 C CA . PHE A 1 80 ? -16.824 11.664 0.388 1.00 75.94 80 PHE A CA 1
ATOM 667 C C . PHE A 1 80 ? -16.475 11.929 -1.075 1.00 75.94 80 PHE A C 1
ATOM 669 O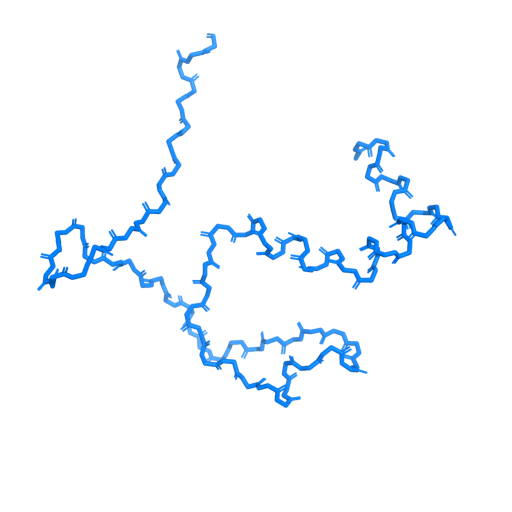 O . PHE A 1 80 ? -15.614 12.760 -1.363 1.00 75.94 80 PHE A O 1
ATOM 676 N N . TYR A 1 81 ? -17.120 11.199 -1.980 1.00 71.06 81 TYR A N 1
ATOM 677 C CA . TYR A 1 81 ? -17.064 11.459 -3.413 1.00 71.06 81 TYR A CA 1
ATOM 678 C C . TYR A 1 81 ? -18.436 11.959 -3.836 1.00 71.06 81 TYR A C 1
ATOM 680 O O . TYR A 1 81 ? -19.398 11.193 -3.823 1.00 71.06 81 TYR A O 1
ATOM 688 N N . ASP A 1 82 ? -18.520 13.253 -4.121 1.00 79.31 82 ASP A N 1
ATOM 689 C CA . ASP A 1 82 ? -19.719 13.874 -4.662 1.00 79.31 82 ASP A CA 1
ATOM 690 C C . ASP A 1 82 ? -19.639 13.821 -6.190 1.00 79.31 82 ASP A C 1
ATOM 692 O O . ASP A 1 82 ? -18.722 14.381 -6.792 1.00 79.31 82 ASP A O 1
ATOM 696 N N . THR A 1 83 ? -20.555 13.072 -6.799 1.00 76.25 83 THR A N 1
ATOM 697 C CA . THR A 1 83 ? -20.666 12.919 -8.255 1.00 76.25 83 THR A CA 1
ATOM 698 C C . THR A 1 83 ? -21.564 13.972 -8.896 1.00 76.25 83 THR A C 1
ATOM 700 O O . THR A 1 83 ? -21.677 13.980 -10.114 1.00 76.25 83 THR A O 1
ATOM 703 N N . GLU A 1 84 ? -22.218 14.841 -8.118 1.00 73.75 84 GLU A N 1
ATOM 704 C CA . GLU A 1 84 ? -23.138 15.867 -8.638 1.00 73.75 84 GLU A CA 1
ATOM 705 C C . GLU A 1 84 ? -22.438 17.203 -8.960 1.00 73.75 84 GLU A C 1
ATOM 707 O O . GLU A 1 84 ? -23.086 18.209 -9.241 1.00 73.75 84 GLU A O 1
ATOM 712 N N . LEU A 1 85 ? -21.103 17.206 -8.960 1.00 59.75 85 LEU A N 1
ATOM 713 C CA . LEU A 1 85 ? -20.240 18.331 -9.330 1.00 59.75 85 LEU A CA 1
ATOM 714 C C . LEU A 1 85 ? -19.532 18.094 -10.678 1.00 59.75 85 LEU A C 1
ATOM 716 O O . LEU A 1 85 ? -18.346 18.397 -10.825 1.00 59.75 85 LEU A O 1
ATOM 720 N N . GLU A 1 86 ? -20.269 17.554 -11.653 1.00 46.06 86 GLU A N 1
ATOM 721 C CA . GLU A 1 86 ? -19.882 17.509 -13.07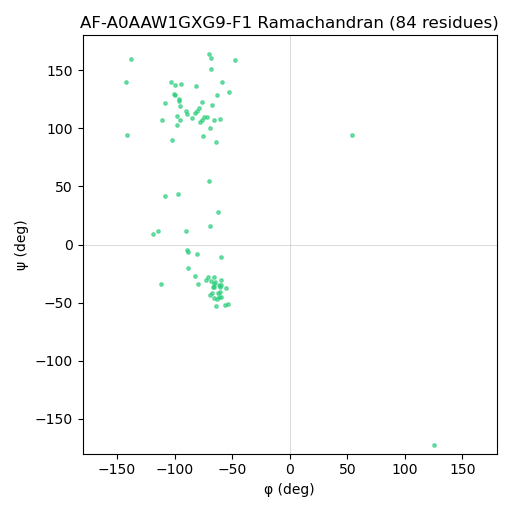3 1.00 46.06 86 GLU A CA 1
ATOM 722 C C . GLU A 1 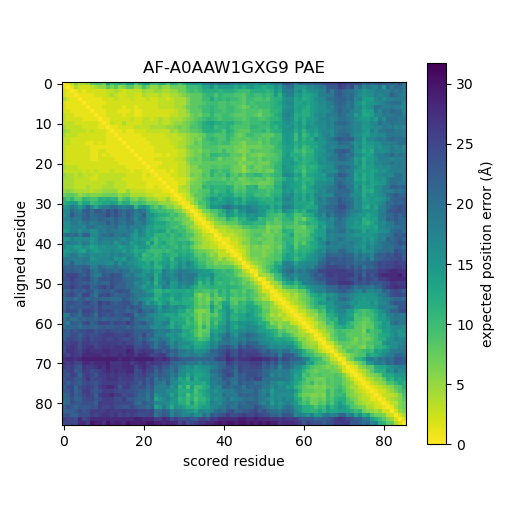86 ? -20.835 18.340 -13.943 1.00 46.06 86 GLU A C 1
ATOM 724 O O . GLU A 1 86 ? -22.066 18.114 -13.876 1.00 46.06 86 GLU A O 1
#

Foldseek 3Di:
DDPVVVCLCPPDDPSSVVCVLCVVVVVVVPPLDDQPDDDPPVLQDPPDDDRDPDDDDDRDDPDDDPDPPDPDDDDRDDDDDDPVPD

Solvent-accessible surface area (backbone atoms only — not comparable to full-atom values): 6168 Å² total; per-residue (Å²): 130,60,68,70,61,52,42,36,75,69,46,87,49,71,65,19,51,49,41,65,76,39,45,69,54,58,57,52,73,69,44,95,59,88,74,95,61,90,75,54,63,83,73,61,39,94,84,58,86,77,84,63,82,78,80,88,72,85,88,76,83,87,75,73,71,93,59,75,91,54,98,61,88,78,85,78,93,79,86,85,82,78,79,87,83,118

Organism: Saponaria officinalis (NCBI:txid3572)

pLDDT: mean 71.33, std 13.69, range [46.06, 96.75]

Mean predicted aligned error: 13.76 Å

Radius of gyration: 18.53 Å; Cα contacts (8 Å, |Δi|>4): 27; chains: 1; b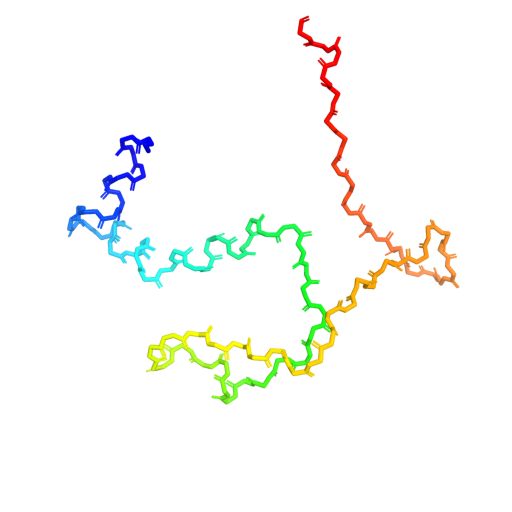ounding box: 40×36×46 Å

Secondary structure (DSSP, 8-state):
--HHHHHHHH--SHHHHHHHHHHHHHHHHSSS--------TTTT-TTSSS------SPPP--PPPSS--SSS----------SS--